Protein AF-A0A4Z0ESU9-F1 (afdb_monomer_lite)

Foldseek 3Di:
DDDDDDQDALVSLLVQLVVLLVVCVVAQPPPVSLLSNLVSLLCSLVRCLVVPVPCVQPPCRSVSSVVVLCVVQVLNLVSVQSNQVVVDVDDPDRRFQFPDWDKDWDWDDDVPDPDTDTHIFTWTAGPVRDIDTSSVSSVSSSVSSVVVVVVVVPVVVPDDPDDDDD

Structure (mmCIF, N/CA/C/O backbone):
data_AF-A0A4Z0ESU9-F1
#
_entry.id   AF-A0A4Z0ESU9-F1
#
loop_
_atom_site.group_PDB
_atom_site.id
_atom_site.type_symbol
_atom_site.label_atom_id
_atom_site.label_alt_id
_atom_site.label_comp_id
_atom_site.label_asym_id
_atom_site.label_entity_id
_atom_site.label_seq_id
_atom_site.pdbx_PDB_ins_code
_atom_site.Cartn_x
_atom_site.Cartn_y
_atom_site.Cartn_z
_atom_site.occupancy
_atom_site.B_iso_or_equiv
_atom_site.auth_seq_id
_atom_site.auth_comp_id
_atom_site.auth_asym_id
_atom_site.auth_atom_id
_atom_site.pdbx_PDB_model_num
ATOM 1 N N . MET A 1 1 ? -17.860 -22.809 -14.744 1.00 38.72 1 MET A N 1
ATOM 2 C CA . MET A 1 1 ? -18.409 -21.449 -14.555 1.00 38.72 1 MET A CA 1
ATOM 3 C C . MET A 1 1 ? -17.560 -20.762 -13.506 1.00 38.72 1 MET A C 1
ATOM 5 O O . MET A 1 1 ? -17.377 -21.347 -12.447 1.00 38.72 1 MET A O 1
ATOM 9 N N . ALA A 1 2 ? -16.995 -19.591 -13.801 1.00 46.19 2 ALA A N 1
ATOM 10 C CA . ALA A 1 2 ? -16.347 -18.785 -12.772 1.00 46.19 2 ALA A CA 1
ATOM 11 C C . ALA A 1 2 ? -17.448 -18.209 -11.868 1.00 46.19 2 ALA A C 1
ATOM 13 O O . ALA A 1 2 ? -18.318 -17.486 -12.346 1.00 46.19 2 ALA A O 1
ATOM 14 N N . SER A 1 3 ? -17.462 -18.608 -10.597 1.00 51.94 3 SER A N 1
ATOM 15 C CA . SER A 1 3 ? -18.360 -18.037 -9.593 1.00 51.94 3 SER A CA 1
ATOM 16 C C . SER A 1 3 ? -17.728 -16.758 -9.060 1.00 51.94 3 SER A C 1
ATOM 18 O O . SER A 1 3 ? -16.562 -16.773 -8.670 1.00 51.94 3 SER A O 1
ATOM 20 N N . TYR A 1 4 ? -18.480 -15.659 -9.039 1.00 62.44 4 TYR A N 1
ATOM 21 C CA . TYR A 1 4 ? -18.047 -14.443 -8.359 1.00 62.44 4 TYR A CA 1
ATOM 22 C C . TYR A 1 4 ? -18.199 -14.653 -6.850 1.00 62.44 4 TYR A C 1
ATOM 24 O O . TYR A 1 4 ? -19.317 -14.745 -6.342 1.00 62.44 4 TYR A O 1
ATOM 32 N N . THR A 1 5 ? -17.082 -14.782 -6.138 1.00 77.44 5 THR A N 1
ATOM 33 C CA . THR A 1 5 ? -17.084 -14.876 -4.675 1.00 77.44 5 THR A CA 1
ATOM 34 C C . THR A 1 5 ? -17.142 -13.469 -4.099 1.00 77.44 5 THR A C 1
ATOM 36 O O . THR A 1 5 ? -16.241 -12.663 -4.330 1.00 77.44 5 THR A O 1
ATOM 39 N N . LEU A 1 6 ? -18.201 -13.167 -3.348 1.00 86.31 6 LEU A N 1
ATOM 40 C CA . LEU A 1 6 ? -18.279 -11.925 -2.591 1.00 86.31 6 LEU A CA 1
ATOM 41 C C . LEU A 1 6 ? -17.210 -11.948 -1.490 1.00 86.31 6 LEU A C 1
ATOM 43 O O . LEU A 1 6 ? -17.150 -12.896 -0.713 1.00 86.31 6 LEU A O 1
ATOM 47 N N . LEU A 1 7 ? -16.378 -10.911 -1.433 1.00 92.44 7 LEU A N 1
ATOM 48 C CA . LEU A 1 7 ? -15.426 -10.712 -0.343 1.00 92.44 7 LEU A CA 1
ATOM 49 C C . LEU A 1 7 ? -16.179 -10.120 0.851 1.00 92.44 7 LEU A C 1
ATOM 51 O O . LEU A 1 7 ? -16.887 -9.124 0.689 1.00 92.44 7 LEU A O 1
ATOM 55 N N . THR A 1 8 ? -16.044 -10.728 2.026 1.00 93.25 8 THR A N 1
ATOM 56 C CA . THR A 1 8 ? -16.859 -10.385 3.204 1.00 93.25 8 THR A CA 1
ATOM 57 C C . THR A 1 8 ? -16.047 -10.015 4.439 1.00 93.25 8 THR A C 1
ATOM 59 O O . THR A 1 8 ? -16.610 -9.452 5.376 1.00 93.25 8 THR A O 1
ATOM 62 N N . SER A 1 9 ? -14.738 -10.276 4.441 1.00 94.88 9 SER A N 1
ATOM 63 C CA . SER A 1 9 ? -13.853 -9.962 5.565 1.00 94.88 9 SER A CA 1
ATOM 64 C C . SER A 1 9 ? -12.477 -9.437 5.124 1.00 94.88 9 SER A C 1
ATOM 66 O O . SER A 1 9 ? -12.076 -9.647 3.972 1.00 94.88 9 SER A O 1
ATOM 68 N N . PRO A 1 10 ? -11.713 -8.767 6.012 1.00 96.50 10 PRO A N 1
ATOM 69 C CA . PRO A 1 10 ? -10.339 -8.357 5.714 1.00 96.50 10 PRO A CA 1
ATOM 70 C C . PRO A 1 10 ? -9.456 -9.523 5.255 1.00 96.50 10 PRO A C 1
ATOM 72 O O . PRO A 1 10 ? -8.636 -9.355 4.359 1.00 96.50 10 PRO A O 1
ATOM 75 N N . GLU A 1 11 ? -9.653 -10.721 5.804 1.00 96.12 11 GLU A N 1
ATOM 76 C CA . GLU A 1 11 ? -8.941 -11.934 5.401 1.00 96.12 11 GLU A CA 1
ATOM 77 C C . GLU A 1 11 ? -9.302 -12.381 3.978 1.00 96.12 11 GLU A C 1
ATOM 79 O O . GLU A 1 11 ? -8.427 -12.845 3.248 1.00 96.12 11 GLU A O 1
ATOM 84 N N . ASP A 1 12 ? -10.558 -12.226 3.543 1.00 95.56 12 ASP A N 1
ATOM 85 C CA . ASP A 1 12 ? -10.951 -12.485 2.150 1.00 95.56 12 ASP A CA 1
ATOM 86 C C . ASP A 1 12 ? -10.227 -11.537 1.189 1.00 95.56 12 ASP A C 1
ATOM 88 O O . ASP A 1 12 ? -9.659 -11.971 0.182 1.00 95.56 12 ASP A O 1
ATOM 92 N N . LEU A 1 13 ? -10.219 -10.239 1.515 1.00 96.56 13 LEU A N 1
ATOM 93 C CA . LEU A 1 13 ? -9.547 -9.224 0.707 1.00 96.56 13 LEU A CA 1
ATOM 94 C C . LEU A 1 13 ? -8.026 -9.415 0.707 1.00 96.56 13 LEU A C 1
ATOM 96 O O . LEU A 1 13 ? -7.386 -9.237 -0.329 1.00 96.56 13 LEU A O 1
ATOM 100 N N . PHE A 1 14 ? -7.447 -9.831 1.832 1.00 97.88 14 PHE A N 1
ATOM 101 C CA . PHE A 1 14 ? -6.023 -10.134 1.919 1.00 97.88 14 PHE A CA 1
ATOM 102 C C . PHE A 1 14 ? -5.644 -11.372 1.099 1.00 97.88 14 PHE A C 1
ATOM 104 O O . PHE A 1 14 ? -4.677 -11.319 0.345 1.00 97.88 14 PHE A O 1
ATOM 111 N N . ARG A 1 15 ? -6.442 -12.448 1.136 1.00 96.81 15 ARG A N 1
ATOM 112 C CA . ARG A 1 15 ? -6.221 -13.616 0.264 1.00 96.81 15 ARG A CA 1
ATOM 113 C C . ARG A 1 15 ? -6.299 -13.253 -1.217 1.00 96.81 15 ARG A C 1
ATOM 115 O O . ARG A 1 15 ? -5.513 -13.768 -2.011 1.00 96.81 15 ARG A O 1
ATOM 122 N N . L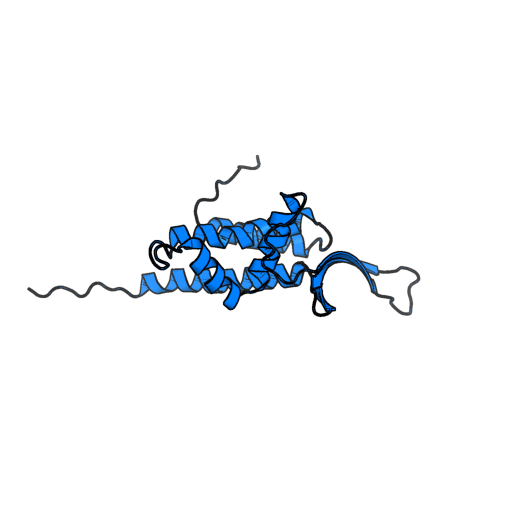YS A 1 16 ? -7.211 -12.348 -1.593 1.00 96.38 16 LYS A N 1
ATOM 123 C CA . LYS A 1 16 ? -7.236 -11.782 -2.949 1.00 96.38 16 LYS A CA 1
ATOM 124 C C . LYS A 1 16 ? -5.941 -11.026 -3.253 1.00 96.38 16 LYS A C 1
ATOM 126 O O . LYS A 1 16 ? -5.343 -11.288 -4.288 1.00 96.38 16 LYS A O 1
ATOM 131 N N . LEU A 1 17 ? -5.485 -10.146 -2.360 1.00 97.94 17 LEU A N 1
ATOM 132 C CA . LEU A 1 17 ? -4.224 -9.419 -2.533 1.00 97.94 17 LEU A CA 1
ATOM 133 C C . LEU A 1 17 ? -3.029 -10.371 -2.724 1.00 97.94 17 LEU A C 1
ATOM 135 O O . LEU A 1 17 ? -2.199 -10.132 -3.597 1.00 97.94 17 LEU A O 1
ATOM 139 N N . GLU A 1 18 ? -2.938 -11.455 -1.951 1.00 98.00 18 GLU A N 1
ATOM 140 C CA . GLU A 1 18 ? -1.873 -12.455 -2.115 1.00 98.00 18 GLU A CA 1
ATOM 141 C C . GLU A 1 18 ? -1.938 -13.149 -3.484 1.00 98.00 18 GLU A C 1
ATOM 143 O O . GLU A 1 18 ? -0.907 -13.311 -4.143 1.00 98.00 18 GLU A O 1
ATOM 148 N N . ALA A 1 19 ? -3.139 -13.518 -3.940 1.00 96.88 19 ALA A N 1
ATOM 149 C CA . ALA A 1 19 ? -3.340 -14.120 -5.256 1.00 96.88 19 ALA A CA 1
ATOM 150 C C . ALA A 1 19 ? -2.995 -13.147 -6.399 1.00 96.88 19 ALA A C 1
ATOM 152 O O . ALA A 1 19 ? -2.287 -13.523 -7.337 1.00 96.88 19 ALA A O 1
ATOM 153 N N . ASP A 1 20 ? -3.430 -11.890 -6.296 1.00 97.00 20 ASP A N 1
ATOM 154 C CA . ASP A 1 20 ? -3.123 -10.842 -7.271 1.00 97.00 20 ASP A CA 1
ATOM 155 C C . ASP A 1 20 ? 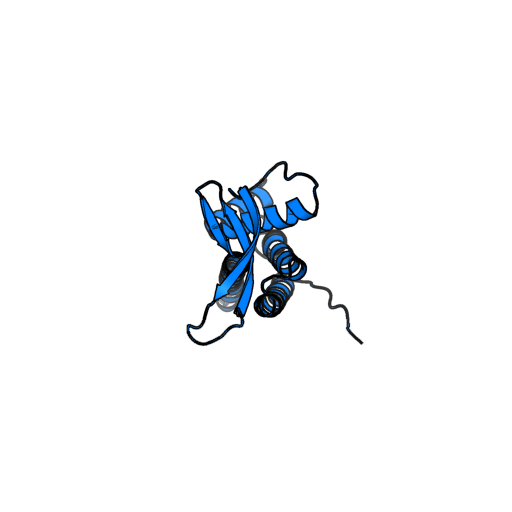-1.618 -10.565 -7.320 1.00 97.00 20 ASP A C 1
ATOM 157 O O . ASP A 1 20 ? -1.044 -10.439 -8.402 1.00 97.00 20 ASP A O 1
ATOM 161 N N . PHE A 1 21 ? -0.948 -10.537 -6.164 1.00 97.69 21 PHE A N 1
ATOM 162 C CA . PHE A 1 21 ? 0.493 -10.317 -6.098 1.00 97.69 21 PHE A CA 1
ATOM 163 C C . PHE A 1 21 ? 1.289 -11.480 -6.701 1.00 97.69 21 PHE A C 1
ATOM 165 O O . PHE A 1 21 ? 2.294 -11.251 -7.384 1.00 97.69 21 PHE A O 1
ATOM 172 N N . ALA A 1 22 ? 0.834 -12.722 -6.513 1.00 96.75 22 ALA A N 1
ATOM 173 C CA . ALA A 1 22 ? 1.414 -13.882 -7.184 1.00 96.75 22 ALA A CA 1
ATOM 174 C C . ALA A 1 22 ? 1.252 -13.783 -8.712 1.00 96.75 22 ALA A C 1
ATOM 176 O O . ALA A 1 22 ? 2.217 -13.990 -9.450 1.00 96.75 22 ALA A O 1
ATOM 177 N N . ALA A 1 23 ? 0.067 -13.391 -9.191 1.00 95.38 23 ALA A N 1
ATOM 178 C CA . ALA A 1 23 ? -0.202 -13.200 -10.616 1.00 95.38 23 ALA A CA 1
ATOM 179 C C . ALA A 1 23 ? 0.592 -12.030 -11.226 1.00 95.38 23 ALA A C 1
ATOM 181 O O . ALA A 1 23 ? 1.050 -12.128 -12.369 1.00 95.38 23 ALA A O 1
ATOM 182 N N . PHE A 1 24 ? 0.764 -10.935 -10.479 1.00 94.94 24 PHE A N 1
ATOM 183 C CA . PHE A 1 24 ? 1.583 -9.787 -10.872 1.00 94.94 24 PHE A CA 1
ATOM 184 C C . PHE A 1 24 ? 3.069 -10.142 -10.910 1.00 94.94 24 PHE A C 1
ATOM 186 O O . PHE A 1 24 ? 3.772 -9.762 -11.838 1.00 94.94 24 PHE A O 1
ATOM 193 N N . SER A 1 25 ? 3.551 -10.938 -9.954 1.00 92.19 25 SER A N 1
ATOM 194 C CA . SER A 1 25 ? 4.951 -11.375 -9.922 1.00 92.19 25 SER A CA 1
ATOM 195 C C . SER A 1 25 ? 5.357 -12.213 -11.142 1.00 92.19 25 SER A C 1
ATOM 197 O O . SER A 1 25 ? 6.549 -12.306 -11.429 1.00 92.19 25 SER A O 1
ATOM 199 N N . GLY A 1 26 ? 4.390 -12.801 -11.857 1.00 90.31 26 GLY A N 1
ATOM 200 C CA . GLY A 1 26 ? 4.608 -13.485 -13.135 1.00 90.31 26 GLY A CA 1
ATOM 201 C C . GLY A 1 26 ? 4.562 -12.583 -14.378 1.00 90.31 26 GLY A C 1
ATOM 202 O O . GLY A 1 26 ? 4.899 -13.055 -15.457 1.00 90.31 26 GLY A O 1
ATOM 203 N N . GLU A 1 27 ? 4.148 -11.317 -14.254 1.00 89.88 27 GLU A N 1
ATOM 204 C CA . GLU A 1 27 ? 4.012 -10.357 -15.363 1.00 89.88 27 GLU A CA 1
ATOM 205 C C . GLU A 1 27 ? 4.240 -8.924 -14.847 1.00 89.88 27 GLU A C 1
ATOM 207 O O . GLU A 1 27 ? 3.306 -8.187 -14.519 1.00 89.88 27 GLU A O 1
ATOM 212 N N . LEU A 1 28 ? 5.516 -8.558 -14.704 1.00 89.19 28 LEU A N 1
ATOM 213 C CA . LEU A 1 28 ? 5.976 -7.406 -13.913 1.00 89.19 28 LEU A CA 1
ATOM 214 C C . LEU A 1 28 ? 5.692 -6.032 -14.534 1.00 89.19 28 LEU A C 1
ATOM 216 O O . LEU A 1 28 ? 5.855 -5.013 -13.857 1.00 89.19 28 LEU A O 1
ATOM 220 N N . ASP A 1 29 ? 5.249 -6.002 -15.785 1.00 87.19 29 ASP A N 1
ATOM 221 C CA . ASP A 1 29 ? 4.868 -4.809 -16.537 1.00 87.19 29 ASP A CA 1
ATOM 222 C C . ASP A 1 29 ? 3.359 -4.661 -16.734 1.00 87.19 29 ASP A C 1
ATOM 224 O O . ASP A 1 29 ? 2.896 -3.645 -17.258 1.00 87.19 29 ASP A O 1
ATOM 228 N N . SER A 1 30 ? 2.570 -5.621 -16.247 1.00 91.94 30 SER A N 1
ATOM 229 C CA . SER A 1 30 ? 1.119 -5.519 -16.279 1.00 91.94 30 SER A CA 1
ATOM 230 C C . SER A 1 30 ? 0.635 -4.469 -15.272 1.00 91.94 30 SER A C 1
ATOM 232 O O . SER A 1 30 ? 0.442 -4.748 -14.082 1.00 91.94 30 SER A O 1
ATOM 234 N N . THR A 1 31 ? 0.329 -3.276 -15.782 1.00 91.31 31 THR A N 1
ATOM 235 C CA . THR A 1 31 ? -0.258 -2.173 -15.010 1.00 91.31 31 THR A CA 1
ATOM 236 C C . THR A 1 31 ? -1.554 -2.585 -14.317 1.00 91.31 31 THR A C 1
ATOM 238 O O . THR A 1 31 ? -1.707 -2.318 -13.132 1.00 91.31 31 THR A O 1
ATOM 241 N N . TYR A 1 32 ? -2.450 -3.313 -14.989 1.00 93.38 32 TYR A N 1
ATOM 242 C CA . TYR A 1 32 ? -3.731 -3.741 -14.410 1.00 93.38 32 TYR A CA 1
ATOM 243 C C . TYR A 1 32 ? -3.562 -4.611 -13.157 1.00 93.38 32 TYR A C 1
ATOM 245 O O . TYR A 1 32 ? -4.141 -4.311 -12.117 1.00 93.38 32 TYR A O 1
ATOM 253 N N . LYS A 1 33 ? -2.699 -5.632 -13.212 1.00 95.50 33 LYS A N 1
ATOM 254 C CA . LYS A 1 33 ? -2.389 -6.476 -12.044 1.00 95.50 33 LYS A CA 1
ATOM 255 C C . LYS A 1 33 ? -1.758 -5.687 -10.892 1.00 95.50 33 LYS A C 1
ATOM 257 O O . LYS A 1 33 ? -2.105 -5.904 -9.732 1.00 95.50 33 LYS A O 1
ATOM 262 N N . ALA A 1 34 ? -0.866 -4.744 -11.199 1.00 95.06 34 ALA A N 1
ATOM 263 C CA . ALA A 1 34 ? -0.295 -3.860 -10.188 1.00 95.06 34 ALA A CA 1
ATOM 264 C C . ALA A 1 34 ? -1.358 -2.953 -9.540 1.00 95.06 34 ALA A C 1
ATOM 266 O O . ALA A 1 34 ? -1.335 -2.740 -8.326 1.00 95.06 34 ALA A O 1
ATOM 267 N N . MET A 1 35 ? -2.315 -2.463 -10.332 1.00 94.12 35 MET A N 1
ATOM 268 C CA . MET A 1 35 ? -3.440 -1.661 -9.847 1.00 94.12 35 MET A CA 1
ATOM 269 C C . MET A 1 35 ? -4.386 -2.462 -8.951 1.00 94.12 35 MET A C 1
ATOM 271 O O . MET A 1 35 ? -4.836 -1.940 -7.927 1.00 94.12 35 MET A O 1
ATOM 275 N N . ASP A 1 36 ? -4.668 -3.719 -9.289 1.00 96.06 36 ASP A N 1
ATOM 276 C CA . ASP A 1 36 ? -5.497 -4.601 -8.460 1.00 96.06 36 ASP A CA 1
ATOM 277 C C . ASP A 1 36 ? -4.842 -4.881 -7.103 1.00 96.06 36 ASP A C 1
ATOM 279 O O . ASP A 1 36 ? -5.515 -4.833 -6.062 1.00 96.06 36 ASP A O 1
ATOM 283 N N . CYS A 1 37 ? -3.517 -5.067 -7.097 1.00 98.19 37 CYS A N 1
ATOM 284 C CA . CYS A 1 37 ? -2.736 -5.158 -5.867 1.00 98.19 37 CYS A CA 1
ATOM 285 C C . CYS A 1 37 ? -2.856 -3.871 -5.040 1.00 98.19 37 CYS A C 1
ATOM 287 O O . CYS A 1 37 ? -3.234 -3.928 -3.872 1.00 98.19 37 CYS A O 1
ATOM 289 N N . ALA A 1 38 ? -2.590 -2.705 -5.641 1.00 97.69 38 ALA A N 1
ATOM 290 C CA . ALA A 1 38 ? -2.643 -1.419 -4.942 1.00 97.69 38 ALA A CA 1
ATOM 291 C C . ALA A 1 38 ? -4.032 -1.129 -4.358 1.00 97.69 38 ALA A C 1
ATOM 293 O O . ALA A 1 38 ? -4.159 -0.691 -3.215 1.00 97.69 38 ALA A O 1
ATOM 294 N N . THR A 1 39 ? -5.079 -1.437 -5.124 1.00 96.81 39 THR A N 1
ATOM 295 C CA . THR A 1 39 ? -6.475 -1.274 -4.709 1.00 96.81 39 THR A CA 1
ATOM 296 C C . THR A 1 39 ? -6.789 -2.137 -3.495 1.00 96.81 39 THR A C 1
ATOM 298 O O . THR A 1 39 ? -7.321 -1.631 -2.506 1.00 96.81 39 THR A O 1
ATOM 301 N N . SER A 1 40 ? -6.433 -3.421 -3.543 1.00 97.88 40 SER A N 1
ATOM 302 C CA . SER A 1 40 ? -6.698 -4.356 -2.445 1.00 97.88 40 SER A CA 1
ATOM 303 C C . SER A 1 40 ? -5.873 -3.996 -1.202 1.00 97.88 40 SER A C 1
ATOM 305 O O . SER A 1 40 ? -6.419 -3.922 -0.103 1.00 97.88 40 SER A O 1
ATOM 307 N N . ALA A 1 41 ? -4.586 -3.676 -1.378 1.00 98.12 41 ALA A N 1
ATOM 308 C CA . ALA A 1 41 ? -3.686 -3.267 -0.302 1.00 98.12 41 ALA A CA 1
ATOM 309 C C . ALA A 1 41 ? -4.137 -1.980 0.399 1.00 98.12 41 ALA A C 1
ATOM 311 O O . ALA A 1 41 ? -4.064 -1.900 1.624 1.00 98.12 41 ALA A O 1
ATOM 312 N N . TRP A 1 42 ? -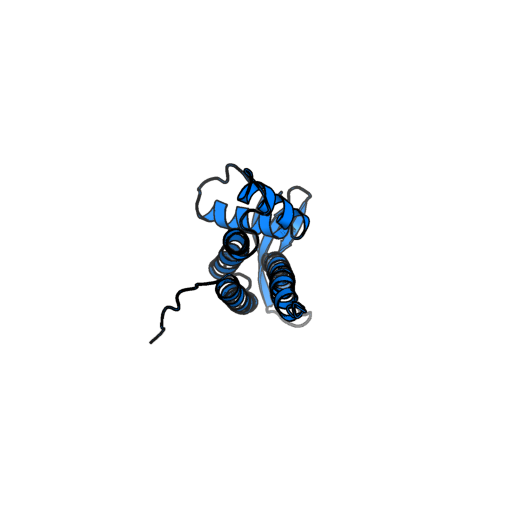4.621 -0.986 -0.350 1.00 97.44 42 TRP A N 1
ATOM 313 C CA . TRP A 1 42 ? -5.133 0.250 0.236 1.00 97.44 42 TRP A CA 1
ATOM 314 C C . TRP A 1 42 ? -6.480 0.046 0.939 1.00 97.44 42 TRP A C 1
ATOM 316 O O . TRP A 1 42 ? -6.668 0.523 2.056 1.00 97.44 42 TRP A O 1
ATOM 326 N N . HIS A 1 43 ? -7.417 -0.687 0.333 1.00 96.25 43 HIS A N 1
ATOM 327 C CA . HIS A 1 43 ? -8.746 -0.870 0.926 1.00 96.25 43 HIS A CA 1
ATOM 328 C C . HIS A 1 43 ? -8.763 -1.774 2.158 1.00 96.25 43 HIS A C 1
ATOM 330 O O . HIS A 1 43 ? -9.682 -1.649 2.971 1.00 96.25 43 HIS A O 1
ATOM 336 N N . LEU A 1 44 ? -7.730 -2.595 2.370 1.00 97.75 44 LEU A N 1
ATOM 337 C CA . LEU A 1 44 ? -7.539 -3.278 3.649 1.00 97.75 44 LEU A CA 1
ATOM 338 C C . LEU A 1 44 ? -7.534 -2.296 4.826 1.00 97.75 44 LEU A C 1
ATOM 340 O O . LEU A 1 44 ? -8.082 -2.643 5.861 1.00 97.75 44 LEU A O 1
ATOM 344 N N . VAL A 1 45 ? -7.068 -1.051 4.654 1.00 96.62 45 VAL A N 1
ATOM 345 C CA . VAL A 1 45 ? -7.153 -0.007 5.692 1.00 96.62 45 VAL A CA 1
ATOM 346 C C . VAL A 1 45 ? -8.593 0.248 6.140 1.00 96.62 45 VAL A C 1
ATOM 348 O O . VAL A 1 45 ? -8.874 0.352 7.331 1.00 96.62 45 VAL A O 1
ATOM 351 N N . ASP A 1 46 ? -9.527 0.379 5.203 1.00 94.50 46 ASP A N 1
ATOM 352 C CA . ASP A 1 46 ? -10.919 0.644 5.563 1.00 94.50 46 ASP A CA 1
ATOM 353 C C . ASP A 1 46 ? -11.545 -0.605 6.216 1.00 94.50 46 ASP A C 1
ATOM 355 O O . ASP A 1 46 ? -12.285 -0.504 7.195 1.00 94.50 46 ASP A O 1
ATOM 359 N N . TRP A 1 47 ? -11.203 -1.795 5.713 1.00 95.62 47 TRP A N 1
ATOM 360 C CA . TRP A 1 47 ? -11.775 -3.067 6.161 1.00 95.62 47 TRP A CA 1
ATOM 361 C C . TRP A 1 47 ? -11.296 -3.458 7.560 1.00 95.62 47 TRP A C 1
ATOM 363 O O . TRP A 1 47 ? -12.105 -3.863 8.398 1.00 95.62 47 TRP A O 1
ATOM 373 N N . THR A 1 48 ? -10.004 -3.302 7.849 1.00 95.94 48 THR A N 1
ATOM 374 C CA . THR A 1 48 ? -9.442 -3.595 9.172 1.00 95.94 48 THR A CA 1
ATOM 375 C C . THR A 1 48 ? -9.886 -2.579 10.217 1.00 95.94 48 THR A C 1
ATOM 377 O O . THR A 1 48 ? -10.115 -2.967 11.363 1.00 95.94 48 THR A O 1
ATOM 380 N N . LEU A 1 49 ? -10.098 -1.311 9.836 1.00 94.50 49 LEU A N 1
ATOM 381 C CA . LEU A 1 49 ? -10.680 -0.319 10.742 1.00 94.50 49 LEU A CA 1
ATOM 382 C C . LEU A 1 49 ? -12.069 -0.747 11.208 1.00 94.50 49 LEU A C 1
ATOM 384 O O . LEU A 1 49 ? -12.356 -0.730 12.402 1.00 94.50 49 LEU A O 1
ATOM 388 N N . LEU A 1 50 ? -12.925 -1.116 10.255 1.00 92.12 50 LEU A N 1
ATOM 389 C CA . LEU A 1 50 ? -14.303 -1.505 10.537 1.00 92.12 50 LEU A CA 1
ATOM 390 C C . LEU A 1 50 ? -14.390 -2.835 11.292 1.00 92.12 50 LEU A C 1
ATOM 392 O O . LEU A 1 50 ? -15.309 -3.005 12.086 1.00 92.12 50 LEU A O 1
ATOM 396 N N . SER A 1 51 ? -13.445 -3.750 11.064 1.00 92.19 51 SER A N 1
ATOM 397 C CA . SER A 1 51 ? -13.498 -5.106 11.628 1.00 92.19 51 SER A CA 1
ATOM 398 C C . SER A 1 51 ? -12.805 -5.242 12.984 1.00 92.19 51 SER A C 1
ATOM 400 O O . SER A 1 51 ? -13.286 -5.988 13.831 1.00 92.19 51 SER A O 1
ATOM 402 N N . TYR A 1 52 ? -11.681 -4.550 13.205 1.00 91.94 52 TYR A N 1
ATOM 403 C CA . TYR A 1 52 ? -10.840 -4.775 14.392 1.00 91.94 52 TYR A CA 1
ATOM 404 C C . TYR A 1 52 ? -10.596 -3.533 15.242 1.00 91.94 52 TYR A C 1
ATOM 406 O O . TYR A 1 52 ? -10.220 -3.671 16.401 1.00 91.94 52 TYR A O 1
ATOM 414 N N . GLU A 1 53 ? -10.763 -2.334 14.684 1.00 88.75 53 GLU A N 1
ATOM 415 C CA . GLU A 1 53 ? -10.350 -1.085 15.339 1.00 88.75 53 GLU A CA 1
ATOM 416 C C . GLU A 1 53 ? -11.505 -0.086 15.494 1.00 88.75 53 GLU A C 1
ATOM 418 O O . GLU A 1 53 ? -11.302 1.126 15.651 1.00 88.75 53 GLU A O 1
ATOM 423 N N . GLN A 1 54 ? -12.743 -0.580 15.419 1.00 85.25 54 GLN A N 1
ATOM 424 C CA . GLN A 1 54 ? -13.924 0.260 15.512 1.00 85.25 54 GLN A CA 1
ATOM 425 C C . GLN A 1 54 ? -13.985 0.913 16.898 1.00 85.25 54 GLN A C 1
ATOM 427 O O . GLN A 1 54 ? -14.030 0.247 17.927 1.00 85.25 54 GLN A O 1
ATOM 432 N N . GLY A 1 55 ? -13.976 2.246 16.923 1.00 84.19 55 GLY A N 1
ATOM 433 C CA . GLY A 1 55 ? -13.971 3.028 18.162 1.00 84.19 55 GLY A CA 1
ATOM 434 C C . GLY A 1 55 ? -12.582 3.293 18.758 1.00 84.19 55 GLY A C 1
ATOM 435 O O . GLY A 1 55 ? -12.461 4.233 19.541 1.00 84.19 55 GLY A O 1
ATOM 436 N N . THR A 1 56 ? -11.525 2.584 18.336 1.00 89.25 56 THR A N 1
ATOM 437 C CA . THR A 1 56 ? -10.151 2.766 18.855 1.00 89.25 56 THR A CA 1
ATOM 438 C C . THR A 1 56 ? -9.603 4.173 18.583 1.00 89.25 56 THR A C 1
ATOM 440 O O . THR A 1 56 ? -8.927 4.764 19.421 1.00 89.25 56 THR A O 1
ATOM 443 N N . TYR A 1 57 ? -9.917 4.745 17.417 1.00 86.50 57 TYR A N 1
ATOM 444 C CA . TYR A 1 57 ? -9.303 5.988 16.921 1.00 86.50 57 TYR A CA 1
ATOM 445 C C . TYR A 1 57 ? -10.152 7.260 17.132 1.00 86.50 57 TYR A C 1
ATOM 447 O O . TYR A 1 57 ? -9.836 8.327 16.593 1.00 86.50 57 TYR A O 1
ATOM 455 N N . GLY A 1 58 ? -11.224 7.171 17.928 1.00 81.50 58 GLY A N 1
ATOM 456 C CA . GLY A 1 58 ? -12.051 8.317 18.325 1.00 81.50 58 GLY A CA 1
ATOM 457 C C . GLY A 1 58 ? -12.672 9.098 17.146 1.00 81.50 58 GLY A C 1
ATOM 458 O O . GLY A 1 58 ? -12.907 8.526 16.079 1.00 81.50 58 GLY A O 1
ATOM 459 N N . PRO A 1 59 ? -12.936 10.414 17.293 1.00 75.75 59 PRO A N 1
ATOM 460 C CA . PRO A 1 59 ? -13.647 11.211 16.282 1.00 75.75 59 PRO A CA 1
ATOM 461 C C . PRO A 1 59 ? -12.864 11.402 14.972 1.00 75.75 59 PRO A C 1
ATOM 463 O O . PRO A 1 59 ? -13.456 11.699 13.939 1.00 75.75 59 PRO A O 1
ATOM 466 N N . ASN A 1 60 ? -11.541 11.199 14.992 1.00 78.56 60 ASN A N 1
ATOM 467 C CA . ASN A 1 60 ? -10.695 11.240 13.796 1.00 78.56 60 ASN A CA 1
ATOM 468 C C . ASN A 1 60 ? -10.556 9.872 13.106 1.00 78.56 60 ASN A C 1
ATOM 470 O O . ASN A 1 60 ? -9.856 9.797 12.093 1.00 78.56 60 ASN A O 1
ATOM 474 N N . GLY A 1 61 ? -11.208 8.830 13.642 1.00 87.06 61 GLY A N 1
ATOM 475 C CA . GLY A 1 61 ? -11.337 7.460 13.137 1.00 87.06 61 GLY A CA 1
ATOM 476 C C . GLY A 1 61 ? -10.352 7.073 12.036 1.00 87.06 61 GLY A C 1
ATOM 477 O O . GLY A 1 61 ? -9.199 6.733 12.290 1.00 87.06 61 GLY A O 1
ATOM 478 N N . ILE A 1 62 ? -10.810 7.180 10.789 1.00 91.25 62 ILE A N 1
ATOM 479 C CA . ILE A 1 62 ? -10.057 6.762 9.603 1.00 91.25 62 ILE A CA 1
ATOM 480 C C . ILE A 1 62 ? -8.784 7.577 9.342 1.00 91.25 62 ILE A C 1
ATOM 482 O O . ILE A 1 62 ? -7.783 7.028 8.889 1.00 91.25 62 ILE A O 1
ATOM 486 N N . LYS A 1 63 ? -8.778 8.882 9.635 1.00 91.50 63 LYS A N 1
ATOM 487 C CA . LYS A 1 63 ? -7.601 9.737 9.417 1.00 91.50 63 LYS A CA 1
ATOM 488 C C . LYS A 1 63 ? -6.478 9.362 10.381 1.00 91.50 63 LYS A C 1
ATOM 490 O O . LYS A 1 63 ? -5.332 9.246 9.954 1.00 91.50 63 LYS A O 1
ATOM 495 N N . ALA A 1 64 ? -6.815 9.175 11.657 1.00 92.81 64 ALA A N 1
ATOM 496 C CA . ALA A 1 64 ? -5.853 8.768 12.675 1.00 92.81 64 ALA A CA 1
ATOM 497 C C . ALA A 1 64 ? -5.345 7.342 12.420 1.00 92.81 64 ALA A C 1
ATOM 499 O O . ALA A 1 64 ? -4.144 7.103 12.515 1.00 92.81 64 ALA A O 1
ATOM 500 N N . TYR A 1 65 ? -6.230 6.430 12.006 1.00 95.25 65 TYR A N 1
ATOM 501 C CA . TYR A 1 65 ? -5.832 5.067 11.674 1.00 95.25 65 TYR A CA 1
ATOM 502 C C . TYR A 1 65 ? -4.887 5.000 10.472 1.00 95.25 65 TYR A C 1
ATOM 504 O O . TYR A 1 65 ? -3.830 4.383 10.556 1.00 95.25 65 TYR A O 1
ATOM 512 N N . ARG A 1 66 ? -5.210 5.708 9.383 1.00 94.88 66 ARG A N 1
ATOM 513 C CA . ARG A 1 66 ? -4.326 5.823 8.212 1.00 94.88 66 ARG A CA 1
ATOM 514 C C . ARG A 1 66 ? -2.947 6.347 8.600 1.00 94.88 66 ARG A C 1
ATOM 516 O O . ARG A 1 66 ? -1.959 5.749 8.205 1.00 94.88 66 ARG A O 1
ATOM 523 N N . ALA A 1 67 ? -2.889 7.418 9.396 1.00 93.69 67 ALA A N 1
ATOM 524 C CA . ALA A 1 67 ? -1.623 7.973 9.869 1.00 93.69 67 ALA A CA 1
ATOM 525 C C . ALA A 1 67 ? -0.819 6.958 10.695 1.00 93.69 67 ALA A C 1
ATOM 527 O O . ALA A 1 67 ? 0.384 6.836 10.501 1.00 93.69 67 ALA A O 1
ATOM 528 N N . TYR A 1 68 ? -1.477 6.197 11.576 1.00 95.00 68 TYR A N 1
ATOM 529 C CA . TYR A 1 68 ? -0.827 5.118 12.319 1.00 95.00 68 TYR A CA 1
ATOM 530 C C . TYR A 1 68 ? -0.246 4.053 11.380 1.00 95.00 68 TYR A C 1
ATOM 532 O O . TYR A 1 68 ? 0.946 3.762 11.461 1.00 95.00 68 TYR A O 1
ATOM 540 N N . LEU A 1 69 ? -1.049 3.507 10.463 1.00 96.19 69 LEU A N 1
ATOM 541 C CA . LEU A 1 69 ? -0.597 2.442 9.567 1.00 96.19 69 LEU A CA 1
ATOM 542 C C . LEU A 1 69 ? 0.556 2.891 8.670 1.00 96.19 69 LEU A C 1
ATOM 544 O O . LEU A 1 69 ? 1.488 2.123 8.453 1.00 96.19 69 LEU A O 1
ATOM 548 N N . THR A 1 70 ? 0.541 4.132 8.184 1.00 93.81 70 THR A N 1
ATOM 549 C CA . THR A 1 70 ? 1.577 4.603 7.258 1.00 93.81 70 THR A CA 1
ATOM 550 C C . THR A 1 70 ? 2.895 4.924 7.959 1.00 93.81 70 THR A C 1
ATOM 552 O O . THR A 1 70 ? 3.938 4.882 7.315 1.00 93.81 70 THR A O 1
ATOM 555 N N . THR A 1 71 ? 2.899 5.096 9.291 1.00 95.88 71 THR A N 1
ATOM 556 C CA . THR A 1 71 ? 4.153 5.058 10.074 1.00 95.88 71 THR A CA 1
ATOM 557 C C . THR A 1 71 ? 4.798 3.671 10.100 1.00 95.88 71 THR A C 1
ATOM 559 O O . THR A 1 71 ? 6.012 3.570 10.246 1.00 95.88 71 THR A O 1
ATOM 562 N N . GLN A 1 72 ? 3.999 2.607 9.969 1.00 96.69 72 GLN A N 1
ATOM 563 C CA . GLN A 1 72 ? 4.468 1.218 9.989 1.00 96.69 72 GLN A CA 1
ATOM 564 C C . GLN A 1 72 ? 4.785 0.706 8.578 1.00 96.69 72 GLN A C 1
ATOM 566 O O . GLN A 1 72 ? 5.722 -0.062 8.387 1.00 96.69 72 GLN A O 1
ATOM 571 N N . CYS A 1 73 ? 4.006 1.135 7.583 1.00 97.88 73 CYS A N 1
ATOM 572 C CA . CYS A 1 73 ? 4.174 0.770 6.183 1.00 97.88 73 CYS A CA 1
ATOM 573 C C . CYS A 1 73 ? 3.939 1.995 5.279 1.00 97.88 73 CYS A C 1
ATOM 575 O O . CYS A 1 73 ? 2.823 2.198 4.789 1.00 97.88 73 CYS A O 1
ATOM 577 N N . PRO A 1 74 ? 4.982 2.806 5.015 1.00 97.12 74 PRO A N 1
ATOM 578 C CA . PRO A 1 74 ? 4.881 3.971 4.131 1.00 97.12 74 PRO A CA 1
ATOM 579 C C . PRO A 1 74 ? 4.424 3.626 2.707 1.00 97.12 74 PRO A C 1
ATOM 581 O O . PRO A 1 74 ? 3.783 4.437 2.042 1.00 97.12 74 PRO A O 1
ATOM 584 N N . ALA A 1 75 ? 4.680 2.394 2.246 1.00 97.81 75 ALA A N 1
ATOM 585 C CA . ALA A 1 75 ? 4.223 1.911 0.944 1.00 97.81 75 ALA A CA 1
ATOM 586 C C . ALA A 1 75 ? 2.690 1.974 0.776 1.00 97.81 75 ALA A C 1
ATOM 588 O O . ALA A 1 75 ? 2.213 2.081 -0.353 1.00 97.81 75 ALA A O 1
ATOM 589 N N . LEU A 1 76 ? 1.908 1.981 1.866 1.00 97.94 76 LEU A N 1
ATOM 590 C CA . LEU A 1 76 ? 0.454 2.178 1.806 1.00 97.94 76 LEU A CA 1
ATOM 591 C C . LEU A 1 76 ? 0.058 3.556 1.266 1.00 97.94 76 LEU A C 1
ATOM 593 O O . LEU A 1 76 ? -0.939 3.654 0.551 1.00 97.94 76 LEU A O 1
ATOM 597 N N . ASP A 1 77 ? 0.830 4.606 1.558 1.00 96.75 77 ASP A N 1
ATOM 598 C CA . ASP A 1 77 ? 0.565 5.937 1.007 1.00 96.75 77 ASP A CA 1
ATOM 599 C C . ASP A 1 77 ? 0.849 5.976 -0.506 1.00 96.75 77 ASP A C 1
ATOM 601 O O . ASP A 1 77 ? 0.117 6.628 -1.251 1.00 96.75 77 ASP A O 1
ATOM 605 N N . VAL A 1 78 ? 1.816 5.184 -0.992 1.00 96.81 78 VAL A N 1
ATOM 606 C CA . VAL A 1 78 ? 2.019 4.994 -2.440 1.00 96.81 78 VAL A CA 1
ATOM 607 C C . VAL A 1 78 ? 0.837 4.247 -3.062 1.00 96.81 78 VAL A C 1
ATOM 609 O O . VAL A 1 78 ? 0.328 4.671 -4.097 1.00 96.81 78 VAL A O 1
ATOM 612 N N . MET A 1 79 ? 0.352 3.167 -2.431 1.00 97.31 79 MET A N 1
ATOM 613 C CA . MET A 1 79 ? -0.825 2.435 -2.931 1.00 97.31 79 MET A CA 1
ATOM 614 C C . MET A 1 79 ? -2.051 3.348 -3.031 1.00 97.31 79 MET A C 1
ATOM 616 O O . MET A 1 79 ? -2.772 3.300 -4.029 1.00 97.31 79 MET A O 1
ATOM 620 N N . HIS A 1 80 ? -2.263 4.221 -2.040 1.00 95.12 80 HIS A N 1
ATOM 621 C CA . HIS A 1 80 ? -3.302 5.245 -2.110 1.00 95.12 80 HIS A CA 1
ATOM 622 C C . HIS A 1 80 ? -3.133 6.154 -3.328 1.00 95.12 80 HIS A C 1
ATOM 624 O O . HIS A 1 80 ? -4.100 6.367 -4.062 1.00 95.12 80 HIS A O 1
ATOM 630 N N . ASP A 1 81 ? -1.943 6.721 -3.533 1.00 94.38 81 ASP A N 1
ATOM 631 C CA . ASP A 1 81 ? -1.718 7.705 -4.593 1.00 94.38 81 ASP A CA 1
ATOM 632 C C . ASP A 1 81 ? -1.854 7.081 -5.981 1.00 94.38 81 ASP A C 1
ATOM 634 O O . ASP A 1 81 ? -2.474 7.682 -6.858 1.00 94.38 81 ASP A O 1
ATOM 638 N N . VAL A 1 82 ? -1.385 5.845 -6.154 1.00 92.88 82 VAL A N 1
ATOM 639 C CA . VAL A 1 82 ? -1.574 5.049 -7.374 1.00 92.88 82 VAL A CA 1
ATOM 640 C C . VAL A 1 82 ? -3.067 4.839 -7.660 1.00 92.88 82 VAL A C 1
ATOM 642 O O . VAL A 1 82 ? -3.552 5.165 -8.746 1.00 92.88 82 VAL A O 1
ATOM 645 N N . VAL A 1 83 ? -3.838 4.371 -6.674 1.00 92.12 83 VAL A N 1
ATOM 646 C CA . VAL A 1 83 ? -5.289 4.138 -6.819 1.00 92.12 83 VAL A CA 1
ATOM 647 C C . VAL A 1 83 ? -6.056 5.442 -7.055 1.00 92.12 83 VAL A C 1
ATOM 649 O O . VAL A 1 83 ? -7.023 5.475 -7.819 1.00 92.12 83 VAL A O 1
ATOM 652 N N . THR A 1 84 ? -5.637 6.529 -6.411 1.00 89.00 84 THR A N 1
ATOM 653 C CA . THR A 1 84 ? -6.266 7.849 -6.538 1.00 89.00 84 THR A CA 1
ATOM 654 C C . THR A 1 84 ? -5.970 8.469 -7.900 1.00 89.00 84 THR A C 1
ATOM 656 O O . THR A 1 84 ? -6.891 8.970 -8.545 1.00 89.00 84 THR A O 1
ATOM 659 N N . GLY A 1 85 ? -4.722 8.392 -8.367 1.00 86.06 85 GLY A N 1
ATOM 660 C CA . GLY A 1 85 ? -4.293 8.906 -9.670 1.00 86.06 85 GLY A CA 1
ATOM 661 C C . GLY A 1 85 ? -4.909 8.166 -10.855 1.00 86.06 85 GLY A C 1
ATOM 662 O O . GLY A 1 85 ? -5.088 8.752 -11.914 1.00 86.06 85 GLY A O 1
ATOM 663 N N . MET A 1 86 ? -5.319 6.908 -10.676 1.00 80.38 86 MET A N 1
ATOM 664 C CA . MET A 1 86 ? -6.118 6.200 -11.682 1.00 80.38 86 MET A CA 1
ATOM 665 C C . MET A 1 86 ? -7.544 6.764 -11.789 1.00 80.38 86 MET A C 1
ATOM 667 O O . MET A 1 86 ? -8.104 6.849 -12.881 1.00 80.38 86 MET A O 1
ATOM 671 N N . LYS A 1 87 ? -8.168 7.100 -10.654 1.00 73.06 87 LYS A N 1
ATOM 672 C CA . LYS A 1 87 ? -9.579 7.527 -10.596 1.00 73.06 87 LYS A CA 1
ATOM 673 C C . LYS A 1 87 ? -9.765 8.997 -10.953 1.00 73.06 87 LYS A C 1
ATOM 675 O O . LYS A 1 87 ? -10.827 9.387 -11.433 1.00 73.06 87 LYS A O 1
ATOM 680 N N . HIS A 1 88 ? -8.759 9.814 -10.672 1.00 77.12 88 HIS A N 1
ATOM 681 C CA . HIS A 1 88 ? -8.824 11.257 -10.813 1.00 77.12 88 HIS A CA 1
ATOM 682 C C . HIS A 1 88 ? -7.758 11.744 -11.783 1.00 77.12 88 HIS A C 1
ATOM 684 O O . HIS A 1 88 ? -6.604 11.349 -11.690 1.00 77.12 88 HIS A O 1
ATOM 690 N N . LEU A 1 89 ? -8.136 12.682 -12.656 1.00 71.75 89 LEU A N 1
ATOM 691 C CA . LEU A 1 89 ? -7.204 13.334 -13.579 1.00 71.75 89 LEU A CA 1
ATOM 692 C C . LEU A 1 89 ? -6.027 14.003 -12.844 1.00 71.75 89 LEU A C 1
ATOM 694 O O . LEU A 1 89 ? -4.938 14.120 -13.396 1.00 71.75 89 LEU A O 1
ATOM 698 N N . THR A 1 90 ? -6.249 14.445 -11.602 1.00 72.69 90 THR A N 1
ATOM 699 C CA . THR A 1 90 ? -5.222 15.009 -10.725 1.00 72.69 90 THR A CA 1
ATOM 700 C C . THR A 1 90 ? -5.367 14.489 -9.297 1.00 72.69 90 THR A C 1
ATOM 702 O O . THR A 1 90 ? -6.467 14.406 -8.743 1.00 72.69 90 THR A O 1
ATOM 705 N N . VAL A 1 91 ? -4.235 14.180 -8.664 1.00 78.06 91 VAL A N 1
ATOM 706 C CA . VAL A 1 91 ? -4.178 13.846 -7.237 1.00 78.06 91 VAL A CA 1
ATOM 707 C C . VAL A 1 91 ? -4.020 15.148 -6.454 1.00 78.06 91 VAL A C 1
ATOM 709 O O . VAL A 1 91 ? -2.927 15.682 -6.314 1.00 78.06 91 VAL A O 1
ATOM 712 N N . SER A 1 92 ? -5.131 15.697 -5.963 1.00 75.75 92 SER A N 1
ATOM 713 C CA . SER A 1 92 ? -5.140 16.986 -5.243 1.00 75.75 92 SER A CA 1
ATOM 714 C C . SER A 1 92 ? -4.596 16.914 -3.811 1.00 75.75 92 SER A C 1
ATOM 716 O O . SER A 1 92 ? -4.317 17.946 -3.202 1.00 75.75 92 SER A O 1
ATOM 718 N N . LYS A 1 93 ? -4.483 15.703 -3.253 1.00 84.69 93 LYS A N 1
ATOM 719 C CA . LYS A 1 93 ? -4.003 15.431 -1.892 1.00 84.69 93 LYS A CA 1
ATOM 720 C C . LYS A 1 93 ? -3.124 14.174 -1.897 1.00 84.69 93 LYS A C 1
ATOM 722 O O . LYS A 1 93 ? -3.587 13.137 -1.413 1.00 84.69 93 LYS A O 1
ATOM 727 N N . PRO A 1 94 ? -1.923 14.240 -2.499 1.00 88.75 94 PRO A N 1
ATOM 728 C CA . PRO A 1 94 ? -0.990 13.122 -2.459 1.00 88.75 94 PRO A CA 1
ATOM 729 C C . PRO A 1 94 ? -0.617 12.818 -1.007 1.00 88.75 94 PRO A C 1
ATOM 731 O O . PRO A 1 94 ? -0.633 13.709 -0.149 1.00 88.75 94 PRO A O 1
ATOM 734 N N . ARG A 1 95 ? -0.347 11.548 -0.724 1.00 92.06 95 ARG A N 1
ATOM 735 C CA . ARG A 1 95 ? 0.026 11.068 0.612 1.00 92.06 95 ARG A CA 1
ATOM 736 C C . ARG A 1 95 ? 1.469 10.590 0.679 1.00 92.06 95 ARG A C 1
ATOM 738 O O . ARG A 1 95 ? 2.016 10.517 1.772 1.00 92.06 95 ARG A O 1
ATOM 745 N N . SER A 1 96 ? 2.062 10.280 -0.465 1.00 93.00 96 SER A N 1
ATOM 746 C CA . SER A 1 96 ? 3.461 9.906 -0.620 1.00 93.00 96 SER A CA 1
ATOM 747 C C . SER A 1 96 ? 4.255 11.001 -1.330 1.00 93.00 96 SER A C 1
ATOM 749 O O . SER A 1 96 ? 3.691 11.869 -1.998 1.00 93.00 96 SER A O 1
ATOM 751 N N . ASP A 1 97 ? 5.581 10.899 -1.256 1.00 92.81 97 ASP A N 1
ATOM 752 C CA . ASP A 1 97 ? 6.508 11.753 -2.007 1.00 92.81 97 ASP A CA 1
ATOM 753 C C . ASP A 1 97 ? 6.747 11.233 -3.437 1.00 92.81 97 ASP A C 1
ATOM 755 O O . ASP A 1 97 ? 7.813 11.441 -4.023 1.00 92.81 97 ASP A O 1
ATOM 759 N N . MET A 1 98 ?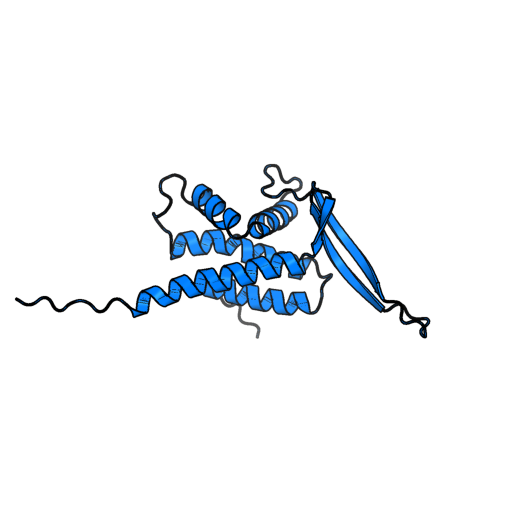 5.772 10.521 -4.011 1.00 92.19 98 MET A N 1
ATOM 760 C CA . MET A 1 98 ? 5.829 10.065 -5.397 1.00 92.19 98 MET A CA 1
ATOM 761 C C . MET A 1 98 ? 5.917 11.274 -6.336 1.00 92.19 98 MET A C 1
ATOM 763 O O . MET A 1 98 ? 5.053 12.151 -6.332 1.00 92.19 98 MET A O 1
ATOM 767 N N . ALA A 1 99 ? 6.954 11.298 -7.168 1.00 90.75 99 ALA A N 1
ATOM 768 C CA . ALA A 1 99 ? 7.133 12.304 -8.207 1.00 90.75 99 ALA A CA 1
ATOM 769 C C . ALA A 1 99 ? 6.464 11.865 -9.516 1.00 90.75 99 ALA A C 1
ATOM 771 O O . ALA A 1 99 ? 5.760 12.648 -10.153 1.00 90.75 99 ALA A O 1
ATOM 772 N N . GLN A 1 100 ? 6.666 10.604 -9.912 1.00 89.62 100 GLN A N 1
ATOM 773 C CA . GLN A 1 100 ? 6.070 10.027 -11.116 1.00 89.62 100 GLN A CA 1
ATOM 774 C C . GLN A 1 100 ? 6.026 8.497 -11.058 1.00 89.62 100 GLN A C 1
ATOM 776 O O . GLN A 1 100 ? 6.733 7.860 -10.276 1.00 89.62 100 GLN A O 1
ATOM 781 N N . SER A 1 101 ? 5.230 7.915 -11.955 1.00 90.56 101 SER A N 1
ATOM 782 C CA . SER A 1 101 ? 5.283 6.492 -12.290 1.00 90.56 101 SER A CA 1
ATOM 783 C C . SER A 1 101 ? 5.673 6.329 -13.757 1.00 90.56 101 SER A C 1
ATOM 785 O O . SER A 1 101 ? 5.269 7.131 -14.603 1.00 90.56 101 SER A O 1
ATOM 787 N N . ARG A 1 102 ? 6.484 5.316 -14.070 1.00 89.69 102 ARG A N 1
ATOM 788 C CA . ARG A 1 102 ? 6.946 5.043 -15.439 1.00 89.69 102 ARG A CA 1
ATOM 789 C C . ARG A 1 102 ? 7.199 3.560 -15.671 1.00 89.69 102 ARG A C 1
ATOM 791 O O . ARG A 1 102 ? 7.381 2.793 -14.730 1.00 89.69 102 ARG A O 1
ATOM 798 N N . VAL A 1 103 ? 7.265 3.184 -16.943 1.00 88.06 103 VAL A N 1
ATOM 799 C CA . VAL A 1 103 ? 7.754 1.873 -17.379 1.00 88.06 103 VAL A CA 1
ATOM 800 C C . VAL A 1 103 ? 9.203 2.028 -17.828 1.00 88.06 103 VAL A C 1
ATOM 802 O O . VAL A 1 103 ? 9.523 2.977 -18.545 1.00 88.06 103 VAL A O 1
ATOM 805 N N . ALA A 1 104 ? 10.082 1.118 -17.420 1.00 84.00 104 ALA A N 1
ATOM 806 C CA . ALA A 1 104 ? 11.445 1.059 -17.938 1.00 84.00 104 ALA A CA 1
ATOM 807 C C . ALA A 1 104 ? 11.848 -0.372 -18.272 1.00 84.00 104 ALA A C 1
ATOM 809 O O . ALA A 1 104 ? 11.519 -1.301 -17.539 1.00 84.00 104 ALA A O 1
ATOM 810 N N . PHE A 1 105 ? 12.590 -0.525 -19.364 1.00 78.62 105 PHE A N 1
ATOM 811 C CA . PHE A 1 105 ? 13.182 -1.793 -19.756 1.00 78.62 105 PHE A CA 1
ATOM 812 C C . PHE A 1 105 ? 14.547 -1.947 -19.084 1.00 78.62 105 PHE A C 1
ATOM 814 O O . PHE A 1 105 ? 15.406 -1.074 -19.225 1.00 78.62 105 PHE A O 1
ATOM 821 N N . GLU A 1 106 ? 14.756 -3.050 -18.372 1.00 68.00 106 GLU A N 1
ATOM 822 C CA . GLU A 1 106 ? 16.074 -3.427 -17.865 1.00 68.00 106 GLU A CA 1
ATOM 823 C C . GLU A 1 106 ? 16.610 -4.583 -18.707 1.00 68.00 106 GLU A C 1
ATOM 825 O O . GLU A 1 106 ? 16.061 -5.687 -18.697 1.00 68.00 106 GLU A O 1
ATOM 830 N N . SER A 1 107 ? 17.669 -4.316 -19.473 1.00 62.66 107 SER A N 1
ATOM 831 C CA . SER A 1 107 ? 18.313 -5.306 -20.334 1.00 62.66 107 SER A CA 1
ATOM 832 C C . SER A 1 107 ? 19.413 -6.065 -19.596 1.00 62.66 107 SER A C 1
ATOM 834 O O . SER A 1 107 ? 20.339 -5.449 -19.065 1.00 62.66 107 SER A O 1
ATOM 836 N N . TYR A 1 108 ? 19.390 -7.391 -19.675 1.00 54.50 108 TYR A N 1
ATOM 837 C CA . TYR A 1 108 ? 20.542 -8.245 -19.414 1.00 54.50 108 TYR A CA 1
ATOM 838 C C . TYR A 1 108 ? 21.223 -8.590 -20.744 1.00 54.50 108 TYR A C 1
ATOM 840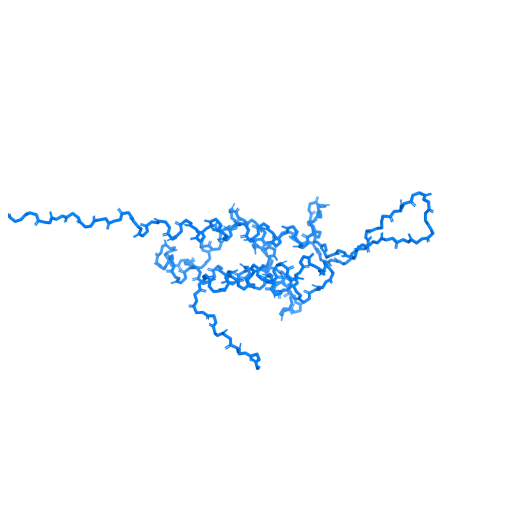 O O . TYR A 1 108 ? 20.581 -9.088 -21.671 1.00 54.50 108 TYR A O 1
ATOM 848 N N . TYR A 1 109 ? 22.531 -8.336 -20.835 1.00 54.66 109 TYR A N 1
ATOM 849 C CA . TYR A 1 109 ? 23.362 -8.747 -21.968 1.00 54.66 109 TYR A CA 1
ATOM 850 C C . TYR A 1 109 ? 24.258 -9.919 -21.552 1.00 54.66 109 TYR A C 1
ATOM 852 O O . TYR A 1 109 ? 25.273 -9.701 -20.883 1.00 54.66 109 TYR A O 1
ATOM 860 N N . PRO A 1 110 ? 23.941 -11.165 -21.948 1.00 57.66 110 PRO A N 1
ATOM 861 C CA . PRO A 1 110 ? 24.910 -12.243 -21.878 1.00 57.66 110 PRO A CA 1
ATOM 862 C C . PRO A 1 110 ? 26.031 -11.965 -22.896 1.00 57.66 110 PRO A C 1
ATOM 864 O O . PRO A 1 110 ? 25.731 -11.660 -24.051 1.00 57.66 110 PRO A O 1
ATOM 867 N N . PRO A 1 111 ? 27.318 -12.113 -22.533 1.00 56.19 111 PRO A N 1
ATOM 868 C CA . PRO A 1 111 ? 28.450 -11.759 -23.400 1.00 56.19 111 PRO A CA 1
ATOM 869 C C . PRO A 1 111 ? 28.565 -12.580 -24.701 1.00 56.19 111 PRO A C 1
ATOM 871 O O . PRO A 1 111 ? 29.452 -12.317 -25.507 1.00 56.19 111 PRO A O 1
ATOM 874 N N . THR A 1 112 ? 27.703 -13.576 -24.919 1.00 65.81 112 THR A N 1
ATOM 875 C CA . THR A 1 112 ? 27.784 -14.534 -26.034 1.00 65.81 112 THR A CA 1
ATOM 876 C C . THR A 1 112 ? 26.535 -14.604 -26.919 1.00 65.81 112 THR A C 1
ATOM 878 O O . THR A 1 112 ? 26.515 -15.413 -27.843 1.00 65.81 112 THR A O 1
ATOM 881 N N . TYR A 1 113 ? 25.509 -13.777 -26.685 1.00 54.97 113 TYR A N 1
ATOM 882 C CA . TYR A 1 113 ? 24.254 -13.804 -27.452 1.00 54.97 113 TYR A CA 1
ATOM 883 C C . TYR A 1 113 ? 23.943 -12.456 -28.118 1.00 54.97 113 TYR A C 1
ATOM 885 O O . TYR A 1 113 ? 24.219 -11.395 -27.567 1.00 54.97 113 TYR A O 1
ATOM 893 N N . THR A 1 114 ? 23.335 -12.508 -29.309 1.00 59.00 114 THR A N 1
ATOM 894 C CA . THR A 1 114 ? 22.822 -11.340 -30.053 1.00 59.00 114 THR A CA 1
ATOM 895 C C . THR A 1 114 ? 21.412 -10.923 -29.627 1.00 59.00 114 THR A C 1
ATOM 897 O O . THR A 1 114 ? 20.909 -9.909 -30.101 1.00 59.00 114 THR A O 1
ATOM 900 N N . GLU A 1 115 ? 20.763 -11.703 -28.761 1.00 54.28 115 GLU A N 1
ATOM 901 C CA . GLU A 1 115 ? 19.419 -11.433 -28.250 1.00 54.28 115 GLU A CA 1
ATOM 902 C C . GLU A 1 115 ? 19.479 -10.747 -26.885 1.00 54.28 115 GLU A C 1
ATOM 904 O O . GLU A 1 115 ? 20.165 -11.201 -25.966 1.00 54.28 115 GLU A O 1
ATOM 909 N N . THR A 1 116 ? 18.735 -9.650 -26.751 1.00 54.44 116 THR A N 1
ATOM 910 C CA . THR A 1 116 ? 18.555 -8.951 -25.480 1.00 54.44 116 THR A CA 1
ATOM 911 C C . THR A 1 116 ? 17.402 -9.587 -24.717 1.00 54.44 116 THR A C 1
ATOM 913 O O . THR A 1 116 ? 16.255 -9.529 -25.155 1.00 54.44 116 TH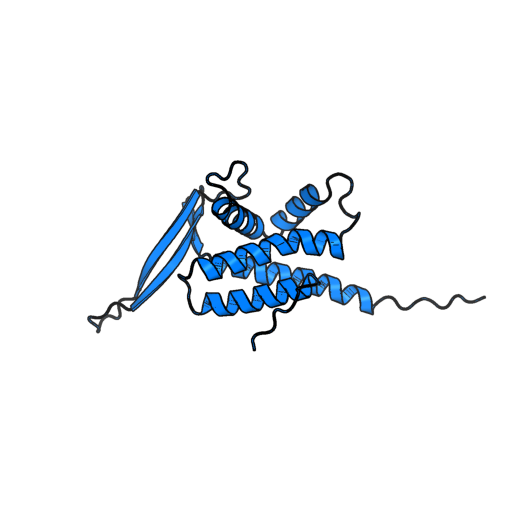R A O 1
ATOM 916 N N . TYR A 1 117 ? 17.703 -10.153 -23.551 1.00 58.81 117 TYR A N 1
ATOM 917 C CA . TYR A 1 117 ? 16.692 -10.581 -22.591 1.00 58.81 117 TYR A CA 1
ATOM 918 C C . TYR A 1 117 ? 16.485 -9.447 -21.591 1.00 58.81 117 TYR A C 1
ATOM 920 O O . TYR A 1 117 ? 17.449 -8.910 -21.047 1.00 58.81 117 TYR A O 1
ATOM 928 N N . GLY A 1 118 ? 15.243 -9.055 -21.345 1.00 65.94 118 GLY A N 1
ATOM 929 C CA . GLY A 1 118 ? 14.946 -8.010 -20.377 1.00 65.94 118 GLY A CA 1
ATOM 930 C C . GLY A 1 118 ? 13.488 -8.021 -19.971 1.00 65.94 118 GLY A C 1
ATOM 931 O O . GLY A 1 118 ? 12.637 -8.527 -20.701 1.00 65.94 118 GLY A O 1
ATOM 932 N N . ASN A 1 119 ? 13.223 -7.474 -18.791 1.00 72.06 119 ASN A N 1
ATOM 933 C CA . ASN A 1 119 ? 11.870 -7.267 -18.303 1.00 72.06 119 ASN A CA 1
ATOM 934 C C . ASN A 1 119 ? 11.563 -5.774 -18.336 1.00 72.06 119 ASN A C 1
ATOM 936 O O . ASN A 1 119 ? 12.409 -4.933 -18.018 1.00 72.06 119 ASN A O 1
ATOM 940 N N . ASN A 1 120 ? 10.328 -5.456 -18.700 1.00 85.19 120 ASN A N 1
ATOM 941 C CA . ASN A 1 120 ? 9.759 -4.163 -18.384 1.00 85.19 120 ASN A CA 1
ATOM 942 C C . ASN A 1 120 ? 9.416 -4.142 -16.890 1.00 85.19 120 ASN A C 1
ATOM 944 O O . ASN A 1 120 ? 8.879 -5.104 -16.339 1.00 85.19 120 ASN A O 1
ATOM 948 N N . TRP A 1 121 ? 9.717 -3.027 -16.241 1.00 88.75 121 TRP A N 1
ATOM 949 C CA . TRP A 1 121 ? 9.419 -2.797 -14.839 1.00 88.75 121 TRP A CA 1
ATOM 950 C C . TRP A 1 121 ? 8.508 -1.592 -14.694 1.00 88.75 121 TRP A C 1
ATOM 952 O O . TRP A 1 121 ? 8.762 -0.535 -15.275 1.00 88.75 121 TRP A O 1
ATOM 962 N N . LEU A 1 122 ? 7.486 -1.735 -13.854 1.00 93.25 122 LEU A N 1
ATOM 963 C CA . LEU A 1 122 ? 6.737 -0.599 -13.332 1.00 93.25 122 LEU A CA 1
ATOM 964 C C . LEU A 1 122 ? 7.535 0.031 -12.189 1.00 93.25 122 LEU A C 1
ATOM 966 O O . LEU A 1 122 ? 7.803 -0.625 -11.177 1.00 93.25 122 LEU A O 1
ATOM 970 N N . LEU A 1 123 ? 7.917 1.292 -12.360 1.00 94.00 123 LEU A N 1
ATOM 971 C CA . LEU A 1 123 ? 8.770 2.040 -11.444 1.00 94.00 123 LEU A CA 1
ATOM 972 C C . LEU A 1 123 ? 8.036 3.254 -10.882 1.00 94.00 123 LEU A C 1
ATOM 974 O O . LEU A 1 123 ? 7.285 3.924 -11.594 1.00 94.00 123 LEU A O 1
ATOM 978 N N . ILE A 1 124 ? 8.307 3.539 -9.613 1.00 94.75 124 ILE A N 1
ATOM 979 C CA . ILE A 1 124 ? 7.885 4.740 -8.899 1.00 94.75 124 ILE A CA 1
ATOM 980 C C . ILE A 1 124 ? 9.146 5.525 -8.556 1.00 94.75 124 ILE A C 1
ATOM 982 O O . ILE A 1 124 ? 10.006 5.015 -7.833 1.00 94.75 124 ILE A O 1
ATOM 986 N N . ASP A 1 125 ? 9.252 6.739 -9.088 1.00 94.31 125 ASP A N 1
ATOM 987 C CA . ASP A 1 125 ? 10.314 7.673 -8.723 1.00 94.31 125 ASP A CA 1
ATOM 988 C C . ASP A 1 125 ? 9.794 8.608 -7.627 1.00 94.31 125 ASP A C 1
ATOM 990 O O . ASP A 1 125 ? 8.672 9.123 -7.707 1.00 94.31 125 ASP A O 1
ATOM 994 N N . PHE A 1 126 ? 10.622 8.843 -6.618 1.00 95.44 126 PHE A N 1
ATOM 995 C CA . PHE A 1 126 ? 10.325 9.711 -5.485 1.00 95.44 126 PHE A CA 1
ATOM 996 C C . PHE A 1 126 ? 11.038 11.058 -5.624 1.00 95.44 126 PHE A C 1
ATOM 998 O O . PHE A 1 126 ? 12.019 11.201 -6.357 1.00 95.44 126 PHE A O 1
ATOM 1005 N N . GLN A 1 127 ? 10.542 12.071 -4.913 1.00 95.06 127 GLN A N 1
ATOM 1006 C CA . GLN A 1 127 ? 11.108 13.425 -4.949 1.00 95.06 127 GLN A CA 1
ATOM 1007 C C . GLN A 1 127 ? 12.549 13.506 -4.418 1.00 95.06 127 GLN A C 1
ATOM 1009 O O . GLN A 1 127 ? 13.283 14.418 -4.792 1.00 95.06 127 GLN A O 1
ATOM 1014 N N . ASP A 1 128 ? 12.970 12.553 -3.585 1.00 94.75 128 ASP A N 1
ATOM 1015 C CA . ASP A 1 128 ? 14.345 12.443 -3.081 1.00 94.75 128 ASP A CA 1
ATOM 1016 C C . ASP A 1 128 ? 15.331 11.845 -4.107 1.00 94.75 128 ASP A C 1
ATOM 1018 O O . ASP A 1 128 ? 16.525 11.727 -3.829 1.00 94.75 128 ASP A O 1
ATOM 1022 N N . GLY A 1 129 ? 14.843 11.484 -5.299 1.00 93.56 129 GLY A N 1
ATOM 1023 C CA . GLY A 1 129 ? 15.623 10.880 -6.376 1.00 93.56 129 GLY A CA 1
ATOM 1024 C C . GLY A 1 129 ? 15.747 9.359 -6.285 1.00 93.56 129 GLY A C 1
ATOM 1025 O O . GLY A 1 129 ? 16.389 8.759 -7.148 1.00 93.56 129 GLY A O 1
ATOM 1026 N N . THR A 1 130 ? 15.149 8.718 -5.277 1.00 94.94 130 THR A N 1
ATOM 1027 C CA . THR A 1 130 ? 15.097 7.255 -5.202 1.00 94.94 130 THR A CA 1
ATOM 1028 C C . THR A 1 130 ? 14.043 6.684 -6.150 1.00 94.94 130 THR A C 1
ATOM 1030 O O . THR A 1 130 ? 13.063 7.338 -6.511 1.00 94.94 130 THR A O 1
ATOM 1033 N N . THR A 1 131 ? 14.236 5.426 -6.546 1.00 94.75 131 THR A N 1
ATOM 1034 C CA . THR A 1 131 ? 13.287 4.678 -7.374 1.00 94.75 131 THR A CA 1
ATOM 1035 C C . THR A 1 131 ? 13.005 3.332 -6.723 1.00 94.75 131 THR A C 1
ATOM 1037 O O . THR A 1 131 ? 13.929 2.631 -6.306 1.00 94.75 131 THR A O 1
ATOM 1040 N N . GLN A 1 132 ? 11.737 2.929 -6.683 1.00 95.31 132 GLN A N 1
ATOM 1041 C CA . GLN A 1 132 ? 11.347 1.571 -6.304 1.00 95.31 132 GLN A CA 1
ATOM 1042 C C . GLN A 1 132 ? 10.492 0.925 -7.389 1.00 95.31 132 GLN A C 1
ATOM 1044 O O . GLN A 1 132 ? 9.742 1.589 -8.103 1.00 95.31 132 GLN A O 1
ATOM 1049 N N . THR A 1 133 ? 10.578 -0.400 -7.496 1.00 95.00 133 THR A N 1
ATOM 1050 C CA . THR A 1 133 ? 9.657 -1.158 -8.343 1.00 95.00 133 THR A CA 1
ATOM 1051 C C . THR A 1 133 ? 8.293 -1.253 -7.670 1.00 95.00 133 THR A C 1
ATOM 1053 O O . THR A 1 133 ? 8.192 -1.424 -6.451 1.00 95.00 133 THR A O 1
ATOM 1056 N N . MET A 1 134 ? 7.228 -1.233 -8.469 1.00 95.88 134 MET A N 1
ATOM 1057 C CA . MET A 1 134 ? 5.874 -1.465 -7.969 1.00 95.88 134 MET A CA 1
ATOM 1058 C C . MET A 1 134 ? 5.762 -2.836 -7.288 1.00 95.88 134 MET A C 1
ATOM 1060 O O . MET A 1 134 ? 5.095 -2.972 -6.268 1.00 95.88 134 MET A O 1
ATOM 1064 N N . ARG A 1 135 ? 6.497 -3.844 -7.781 1.00 96.06 135 ARG A N 1
ATOM 1065 C CA . ARG A 1 135 ? 6.606 -5.162 -7.137 1.00 96.06 135 ARG A CA 1
ATOM 1066 C C . ARG A 1 135 ? 7.140 -5.066 -5.707 1.00 96.06 135 ARG A C 1
ATOM 1068 O O . ARG A 1 135 ? 6.560 -5.681 -4.817 1.00 96.06 135 ARG A O 1
ATOM 1075 N N . SER A 1 136 ? 8.223 -4.318 -5.485 1.00 96.75 136 SER A N 1
ATOM 1076 C CA . SER A 1 136 ? 8.798 -4.124 -4.146 1.00 96.75 136 SER A CA 1
ATOM 1077 C C . SER A 1 136 ? 7.793 -3.462 -3.206 1.00 96.75 136 SER A C 1
ATOM 1079 O O . SER A 1 136 ? 7.567 -3.942 -2.097 1.00 96.75 136 SER A O 1
ATOM 1081 N N . LEU A 1 137 ? 7.138 -2.397 -3.671 1.00 98.19 137 LEU A N 1
ATOM 1082 C CA . LEU A 1 137 ? 6.167 -1.644 -2.879 1.00 98.19 137 LEU A CA 1
ATOM 1083 C C . LEU A 1 137 ? 4.941 -2.495 -2.519 1.00 98.19 137 LEU A C 1
ATOM 1085 O O . LEU A 1 137 ? 4.534 -2.526 -1.360 1.00 98.19 137 LEU A O 1
ATOM 1089 N N . VAL A 1 138 ? 4.398 -3.257 -3.474 1.00 98.19 138 VAL A N 1
ATOM 1090 C CA . VAL A 1 138 ? 3.312 -4.210 -3.196 1.00 98.19 138 VAL A CA 1
ATOM 1091 C C . VAL A 1 138 ? 3.780 -5.279 -2.207 1.00 98.19 138 VAL A C 1
ATOM 1093 O O . VAL A 1 138 ? 3.078 -5.537 -1.232 1.00 98.19 138 VAL A O 1
ATOM 1096 N N . SER A 1 139 ? 4.979 -5.844 -2.383 1.00 98.44 139 SER A N 1
ATOM 1097 C CA . SER A 1 139 ? 5.534 -6.845 -1.461 1.00 98.44 139 SER A CA 1
ATOM 1098 C C . SER A 1 139 ? 5.610 -6.337 -0.019 1.00 98.44 139 SER A C 1
ATOM 1100 O O . SER A 1 139 ? 5.282 -7.081 0.902 1.00 98.44 139 SER A O 1
ATOM 1102 N N . GLN A 1 140 ? 6.011 -5.077 0.182 1.00 98.56 140 GLN A N 1
ATOM 1103 C CA . GLN A 1 140 ? 6.046 -4.444 1.506 1.00 98.56 140 GLN A CA 1
ATOM 1104 C C . GLN A 1 140 ? 4.647 -4.380 2.129 1.00 98.56 140 GLN A C 1
ATOM 1106 O O . GLN A 1 140 ? 4.480 -4.716 3.299 1.00 98.56 140 GLN A O 1
ATOM 1111 N N . THR A 1 141 ? 3.628 -4.006 1.347 1.00 98.44 141 THR A N 1
ATOM 1112 C CA . THR A 1 141 ? 2.242 -3.967 1.845 1.00 98.44 141 THR A CA 1
ATOM 1113 C C . THR A 1 141 ? 1.674 -5.356 2.131 1.00 98.44 141 THR A C 1
ATOM 1115 O O . THR A 1 141 ? 0.977 -5.529 3.127 1.00 98.44 141 THR A O 1
ATOM 1118 N N . VAL A 1 142 ? 2.002 -6.362 1.313 1.00 98.62 142 VAL A N 1
ATOM 1119 C CA . VAL A 1 142 ? 1.598 -7.758 1.543 1.00 98.62 142 VAL A CA 1
ATOM 1120 C C . VAL A 1 142 ? 2.174 -8.267 2.860 1.00 98.62 142 VAL A C 1
ATOM 1122 O O . VAL A 1 142 ? 1.439 -8.820 3.673 1.00 98.62 142 VAL A O 1
ATOM 1125 N N . GLU A 1 143 ? 3.469 -8.053 3.096 1.00 98.44 143 GLU A N 1
ATOM 1126 C CA . GLU A 1 143 ? 4.129 -8.502 4.325 1.00 98.44 143 GLU A CA 1
ATOM 1127 C C . GLU A 1 143 ? 3.602 -7.771 5.564 1.00 98.44 143 GLU A C 1
ATOM 1129 O O . GLU A 1 143 ? 3.336 -8.388 6.600 1.00 98.44 143 GLU A O 1
ATOM 1134 N N . PHE A 1 144 ? 3.372 -6.463 5.435 1.00 98.44 144 PHE A N 1
ATOM 1135 C CA . PHE A 1 144 ? 2.735 -5.671 6.477 1.00 98.44 144 PHE A CA 1
ATOM 1136 C C . PHE A 1 144 ? 1.364 -6.241 6.858 1.00 98.44 144 PHE A C 1
ATOM 1138 O O . PHE A 1 144 ? 1.113 -6.514 8.034 1.00 98.44 144 PHE A O 1
ATOM 1145 N N . TRP A 1 145 ? 0.489 -6.470 5.876 1.00 98.25 145 TRP A N 1
ATOM 1146 C CA . TRP A 1 145 ? -0.854 -6.983 6.134 1.00 98.25 145 TRP A CA 1
ATOM 1147 C C . TRP A 1 145 ? -0.850 -8.409 6.667 1.00 98.25 145 TRP A C 1
ATOM 1149 O O . TRP A 1 145 ? -1.614 -8.704 7.586 1.00 98.25 145 TRP A O 1
ATOM 1159 N N . ARG A 1 146 ? 0.048 -9.267 6.173 1.00 97.88 146 ARG A N 1
ATOM 1160 C CA . ARG A 1 146 ? 0.255 -10.618 6.710 1.00 97.88 146 ARG A CA 1
ATOM 1161 C C . ARG A 1 146 ? 0.545 -10.573 8.204 1.00 97.88 146 ARG A C 1
ATOM 1163 O O . ARG A 1 146 ? -0.110 -11.265 8.987 1.00 97.88 146 ARG A O 1
ATOM 1170 N N . THR A 1 147 ? 1.500 -9.734 8.596 1.00 97.12 147 THR A N 1
ATOM 1171 C CA . THR A 1 147 ? 1.904 -9.564 9.994 1.00 97.12 147 THR A CA 1
ATOM 1172 C C . THR A 1 147 ? 0.768 -8.972 10.826 1.00 97.12 147 THR A C 1
ATOM 1174 O O . THR A 1 147 ? 0.420 -9.516 11.877 1.00 97.12 147 THR A O 1
ATOM 1177 N N . TYR A 1 148 ? 0.139 -7.897 10.339 1.00 96.62 148 TYR A N 1
ATOM 1178 C CA . TYR A 1 148 ? -0.959 -7.224 11.030 1.00 96.62 148 TYR A CA 1
ATOM 1179 C C . TYR A 1 148 ? -2.135 -8.175 11.281 1.00 96.62 148 TYR A C 1
ATOM 1181 O O . TYR A 1 148 ? -2.559 -8.328 12.425 1.00 96.62 148 TYR A O 1
ATOM 1189 N N . LEU A 1 149 ? -2.626 -8.871 10.253 1.00 95.69 149 LEU A N 1
ATOM 1190 C CA . LEU A 1 149 ? -3.770 -9.779 10.376 1.00 95.69 149 LEU A CA 1
ATOM 1191 C C . LEU A 1 149 ? -3.448 -10.991 11.257 1.00 95.69 149 LEU A C 1
ATOM 1193 O O . LEU A 1 149 ? -4.255 -11.353 12.111 1.00 95.69 149 LEU A O 1
ATOM 1197 N N . SER A 1 150 ? -2.241 -11.554 11.150 1.00 94.06 150 SER A N 1
ATOM 1198 C CA . SER A 1 150 ? -1.801 -12.640 12.041 1.00 94.06 150 SER A CA 1
ATOM 1199 C C . SER A 1 150 ? -1.831 -12.215 13.515 1.00 94.06 150 SER A C 1
ATOM 1201 O O . SER A 1 150 ? -2.261 -12.982 14.379 1.00 94.06 150 SER A O 1
ATOM 1203 N N . SER A 1 151 ? -1.461 -10.963 13.809 1.00 92.00 151 SER A N 1
ATOM 1204 C CA . SER A 1 151 ? -1.524 -10.403 15.166 1.00 92.00 151 SER A CA 1
ATOM 1205 C C . SER A 1 151 ? -2.948 -10.197 15.697 1.00 92.00 151 SER A C 1
ATOM 1207 O O . SER A 1 151 ? -3.122 -10.053 16.904 1.00 92.00 151 SER A O 1
ATOM 1209 N N . LYS A 1 152 ? -3.969 -10.189 14.829 1.00 85.94 152 LYS A N 1
ATOM 1210 C CA . LYS A 1 152 ? -5.388 -10.063 15.208 1.00 85.94 152 LYS A CA 1
ATOM 1211 C C . LYS A 1 152 ? -6.083 -11.408 15.403 1.00 85.94 152 LYS A C 1
ATOM 1213 O O . LYS A 1 152 ? -7.067 -11.468 16.134 1.00 85.94 152 LYS A O 1
ATOM 1218 N N . VAL A 1 153 ? -5.546 -12.480 14.821 1.00 71.31 153 VAL A N 1
ATOM 1219 C CA . VAL A 1 153 ? -6.061 -13.852 14.980 1.00 71.31 153 VAL A CA 1
ATOM 1220 C C . VAL A 1 153 ? -5.523 -14.531 16.251 1.00 71.31 153 VAL A C 1
ATOM 1222 O O . VAL A 1 153 ? -6.213 -15.342 16.857 1.00 71.31 153 VAL A O 1
ATOM 1225 N N . LEU A 1 154 ? -4.311 -14.198 16.703 1.00 51.69 154 LEU A N 1
ATOM 1226 C CA . LEU A 1 154 ? -3.699 -14.796 17.903 1.00 51.69 154 LEU A CA 1
ATOM 1227 C C . LEU A 1 154 ? -4.289 -14.364 19.275 1.00 51.69 154 LEU A C 1
ATOM 1229 O O . LEU A 1 154 ? -4.289 -15.193 20.187 1.00 51.69 154 LEU A O 1
ATOM 1233 N N . PRO A 1 155 ? -4.822 -13.142 19.481 1.00 52.59 155 PRO A N 1
ATOM 1234 C CA . PRO A 1 155 ? -5.370 -12.716 20.774 1.00 52.59 155 PRO A CA 1
ATOM 1235 C C . PRO A 1 155 ? -6.658 -13.441 21.198 1.00 52.59 155 PRO A C 1
ATOM 1237 O O . PRO A 1 155 ? -6.993 -13.438 22.381 1.00 52.59 155 PRO A O 1
ATOM 1240 N N . THR A 1 156 ? -7.392 -14.072 20.276 1.00 47.47 156 THR A N 1
ATOM 1241 C CA . THR A 1 156 ? -8.692 -14.711 20.563 1.00 47.47 156 THR A CA 1
ATOM 1242 C C . THR A 1 156 ? -8.590 -16.121 21.151 1.00 47.47 156 THR A C 1
ATOM 1244 O O . THR A 1 156 ? -9.592 -16.637 21.638 1.00 47.47 156 THR A O 1
ATOM 1247 N N . LEU A 1 157 ? -7.402 -16.734 21.188 1.00 44.25 157 LEU A N 1
ATOM 1248 C CA . LEU A 1 157 ? -7.198 -18.087 21.738 1.00 44.25 157 LEU A CA 1
ATOM 1249 C C . LEU A 1 157 ? -6.706 -18.110 23.201 1.00 44.25 157 LEU A C 1
ATOM 1251 O O . LEU A 1 157 ? -6.526 -19.188 23.761 1.00 44.25 157 LEU A O 1
ATOM 1255 N N . GLY A 1 158 ? -6.494 -16.946 23.831 1.00 41.00 158 GLY A N 1
ATOM 1256 C CA . GLY A 1 158 ? -5.904 -16.834 25.176 1.00 41.00 158 GLY A CA 1
ATOM 1257 C C . GLY A 1 158 ? -6.849 -16.427 26.314 1.00 41.00 158 GLY A C 1
ATOM 1258 O O . GLY A 1 158 ? -6.425 -16.402 27.467 1.00 41.00 158 GLY A O 1
ATOM 1259 N N . ALA A 1 159 ? -8.113 -16.099 26.037 1.00 43.25 159 ALA A N 1
ATOM 1260 C CA . ALA A 1 159 ? -9.060 -15.666 27.066 1.00 43.25 159 ALA A CA 1
ATOM 1261 C C . ALA A 1 159 ? -9.920 -16.840 27.564 1.00 43.25 159 ALA A C 1
ATOM 1263 O O . ALA A 1 159 ? -11.080 -16.990 27.185 1.00 43.25 159 ALA A O 1
ATOM 1264 N N . THR A 1 160 ? -9.362 -17.685 28.432 1.00 41.47 160 THR A N 1
ATOM 1265 C CA . THR A 1 160 ? -10.178 -18.576 29.274 1.00 41.47 160 THR A CA 1
ATOM 1266 C C . THR A 1 160 ? -10.991 -17.722 30.255 1.00 41.47 160 THR A C 1
ATOM 1268 O O . THR A 1 160 ? -10.385 -16.950 31.003 1.00 41.47 160 THR A O 1
ATOM 1271 N N . PRO A 1 161 ? -12.332 -17.829 30.305 1.00 46.72 161 PRO A N 1
ATOM 1272 C CA . PRO A 1 161 ? -13.109 -17.173 31.348 1.00 46.72 161 PRO A CA 1
ATOM 1273 C C . PRO A 1 161 ? -12.760 -17.799 32.702 1.00 46.72 161 PRO A C 1
ATOM 1275 O O . PRO A 1 161 ? -12.908 -19.007 32.897 1.00 46.72 161 PRO A O 1
ATOM 1278 N N . SER A 1 162 ? -12.283 -16.976 33.638 1.00 41.94 162 SER A N 1
ATOM 1279 C CA . SER A 1 162 ? -12.097 -17.383 35.031 1.00 41.94 162 SER A CA 1
ATOM 1280 C C . SER A 1 162 ? -13.430 -17.880 35.599 1.00 41.94 162 SER A C 1
ATOM 1282 O O . SER A 1 162 ? -14.430 -17.162 35.494 1.00 41.94 162 SER A O 1
ATOM 1284 N N . PRO A 1 163 ? -13.479 -19.073 36.217 1.00 53.62 163 PRO A N 1
ATOM 1285 C CA . PRO A 1 163 ? -14.691 -19.546 36.857 1.00 53.62 163 PRO A CA 1
ATOM 1286 C C . PRO A 1 163 ? -15.002 -18.638 38.046 1.00 53.62 163 PRO A C 1
ATOM 1288 O O . PRO A 1 163 ? -14.192 -18.464 38.956 1.00 53.62 163 PRO A O 1
ATOM 1291 N N . THR A 1 164 ? -16.183 -18.032 38.011 1.00 57.91 164 THR A N 1
ATOM 1292 C CA . THR A 1 164 ? -16.745 -17.278 39.126 1.00 57.91 164 THR A CA 1
ATOM 1293 C C . THR A 1 164 ? -17.054 -18.271 40.244 1.00 57.91 164 THR A C 1
ATOM 1295 O O . THR A 1 164 ? -18.033 -19.010 40.171 1.00 57.91 164 THR A O 1
ATOM 1298 N N . THR A 1 165 ? -16.199 -18.341 41.261 1.00 56.66 165 THR A N 1
ATOM 1299 C CA . THR A 1 165 ? -16.532 -19.040 42.505 1.00 56.66 165 THR A CA 1
ATOM 1300 C C . THR A 1 165 ? -17.541 -18.195 43.272 1.00 56.66 165 THR A C 1
ATOM 1302 O O . THR A 1 165 ? -17.243 -17.058 43.645 1.00 56.66 165 THR A O 1
ATOM 1305 N N . SER A 1 166 ? -18.736 -18.760 43.425 1.00 58.84 166 SER A N 1
ATOM 1306 C CA . SER A 1 166 ? -19.762 -18.353 44.390 1.00 58.84 166 SER A CA 1
ATOM 1307 C C . SER A 1 166 ? -19.487 -18.991 45.746 1.00 58.84 166 SER A C 1
ATOM 1309 O O . SER A 1 166 ? -18.811 -20.046 45.766 1.00 58.84 166 SER A O 1
#

Secondary structure (DSSP, 8-state):
----PPP-SHHHHHHHHHHHHHHHHT-TT-HHHHHHHHHHHHHHHHHHHHHH-TTTTGGGHHHHHHHHHHHH-THHHHHHHHHHHHHSSS-SS--S-EEEEEEEEEEE--TT-SSPEEEEEEEEEETTS-EEEHHHHHHHHHHHHHHHHHHHHGGGGS-PPPP---

Sequence (166 aa):
MASYTLLTSPEDLFRKLEADFAAFSGELDSTYKAMDCATSAWHLVDWTLLSYEQGTYGPNGIKAYRAYLTTQCPALDVMHDVVTGMKHLTVSKPRSDMAQSRVAFESYYPPTYTETYGNNWLLIDFQDGTTQTMRSLVSQTVEFWRTYLSSKVLPTLGATPSPTTS

Radius of gyration: 19.8 Å; chains: 1; bounding box: 48×38×74 Å

pLDDT: mean 85.14, std 16.37, range [38.72, 98.62]